Protein 7CX5 (pdb70)

Organism: Bacillus subtilis (strain 168) (NCBI:txid224308)

Nearest PDB structures (foldseek):
  7cx5-assembly1_A  TM=1.011E+00  e=6.038E-18  Bacillus subtilis subsp. subtilis str. 168
  8hig-assembly1_A  TM=8.669E-01  e=1.479E-06  Saccharopolyspora erythraea NRRL 2338
  6kyx-assembly1_A-2  TM=8.610E-01  e=4.375E-06  Staphylococcus aureus
  6iju-assembly1_A-2  TM=7.763E-01  e=2.035E-06  Staphylococcus aureus
  8jo2-assembly1_H  TM=8.526E-01  e=2.286E-04  Klebsiella pneumoniae JM45

Sequence (88 aa):
SYRVAEDAREVYDENGNIINLTSKEFDLLLLFIHHKGHPYSREDILLKVWGHDYFGTDRVVDDLVRRLRRKMPELKVETIYGFGYRMM

Structure (mmCIF, N/CA/C/O backbone):
data_7CX5
#
_entry.id   7CX5
#
_cell.length_a   29.410
_cell.length_b   52.740
_cell.length_c   58.990
_cell.angle_alpha   90.000
_cell.angle_beta   90.000
_cell.angle_gamma   90.000
#
_symmetry.space_group_name_H-M   'P 21 21 21'
#
loop_
_entity.id
_entity.type
_entity.pdbx_description
1 polymer 'Transcriptional regulatory protein CssR'
2 water water
#
loop_
_atom_site.group_PDB
_atom_site.id
_atom_site.type_symbol
_atom_site.label_atom_id
_atom_site.label_alt_id
_atom_site.label_comp_id
_atom_site.label_asym_id
_atom_site.label_entity_id
_atom_site.label_seq_id
_atom_site.pdbx_PDB_ins_code
_atom_site.Cartn_x
_atom_site.Cartn_y
_atom_site.Cartn_z
_atom_site.occupancy
_atom_site.B_iso_or_equiv
_atom_site.auth_seq_id
_atom_site.auth_comp_id
_atom_site.auth_asym_id
_atom_site.auth_atom_id
_atom_site.pdbx_PDB_model_num
ATOM 1 N N . SER A 1 6 ? 20.721 -6.788 6.489 1.00 20.07 136 SER A N 1
ATOM 2 C CA . SER A 1 6 ? 21.892 -6.171 7.088 1.00 15.31 136 SER A CA 1
ATOM 3 C C . SER A 1 6 ? 21.621 -5.800 8.543 1.00 12.97 136 SER A C 1
ATOM 4 O O . SER A 1 6 ? 22.477 -5.221 9.209 1.00 15.32 136 SER A O 1
ATOM 7 N N . TYR A 1 7 ? 20.428 -6.118 9.037 1.00 11.17 137 TYR A N 1
ATOM 8 C CA . TYR A 1 7 ? 20.053 -5.777 10.403 1.00 9.99 137 TYR A CA 1
ATOM 9 C C . TYR A 1 7 ? 19.218 -6.892 11.012 1.00 10.75 137 TYR A C 1
ATOM 10 O O . TYR A 1 7 ? 18.463 -7.575 10.315 1.00 13.44 137 TYR A O 1
ATOM 19 N N . ARG A 1 8 ? 19.366 -7.064 12.328 1.00 8.87 138 ARG A N 1
ATOM 20 C CA . ARG A 1 8 ? 18.498 -7.905 13.146 1.00 10.01 138 ARG A CA 1
ATOM 21 C C . ARG A 1 8 ? 17.563 -6.959 13.888 1.00 8.95 138 ARG A C 1
ATOM 22 O O . ARG A 1 8 ? 18.024 -6.069 14.612 1.00 10.36 138 ARG A O 1
ATOM 30 N N . VAL A 1 9 ? 16.263 -7.116 13.677 1.00 8.80 139 VAL A N 1
ATOM 31 C CA . VAL A 1 9 ? 15.263 -6.201 14.215 1.00 8.40 139 VAL A CA 1
ATOM 32 C C . VAL A 1 9 ? 14.486 -6.943 15.290 1.00 8.96 139 VAL A C 1
ATOM 33 O O . VAL A 1 9 ? 13.736 -7.881 14.988 1.00 10.97 139 VAL A O 1
ATOM 37 N N . ALA A 1 10 ? 14.662 -6.528 16.543 1.00 8.24 140 ALA A N 1
ATOM 38 C CA . ALA A 1 10 ? 13.982 -7.153 17.675 1.00 9.01 140 ALA A CA 1
ATOM 39 C C . ALA A 1 10 ? 12.718 -6.357 17.950 1.00 7.58 140 ALA A C 1
ATOM 40 O O . ALA A 1 10 ? 12.760 -5.301 18.583 1.00 8.10 140 ALA A O 1
ATOM 42 N N . GLU A 1 11 ? 11.581 -6.870 17.483 1.00 8.75 141 GLU A N 1
ATOM 43 C CA . GLU A 1 11 ? 10.320 -6.155 17.620 1.00 8.51 141 GLU A CA 1
ATOM 44 C C . GLU A 1 11 ? 9.769 -6.208 19.037 1.00 10.15 141 GLU A C 1
ATOM 45 O O . GLU A 1 11 ? 8.894 -5.404 19.382 1.00 13.61 141 GLU A O 1
ATOM 51 N N . ASP A 1 12 ? 10.253 -7.141 19.858 1.00 8.36 142 ASP A N 1
ATOM 52 C CA . ASP A 1 12 ? 9.853 -7.207 21.259 1.00 8.91 142 ASP A CA 1
ATOM 53 C C . ASP A 1 12 ? 10.592 -6.169 22.097 1.00 7.92 142 ASP A C 1
ATOM 54 O O . ASP A 1 12 ? 9.974 -5.373 22.813 1.00 9.25 142 ASP A O 1
ATOM 59 N N . ALA A 1 13 ? 11.917 -6.144 21.990 1.00 8.45 143 ALA A N 1
ATOM 60 C CA . ALA A 1 13 ? 12.735 -5.169 22.695 1.00 9.42 143 ALA A CA 1
ATOM 61 C C . ALA A 1 13 ? 12.715 -3.797 22.034 1.00 8.75 143 ALA A C 1
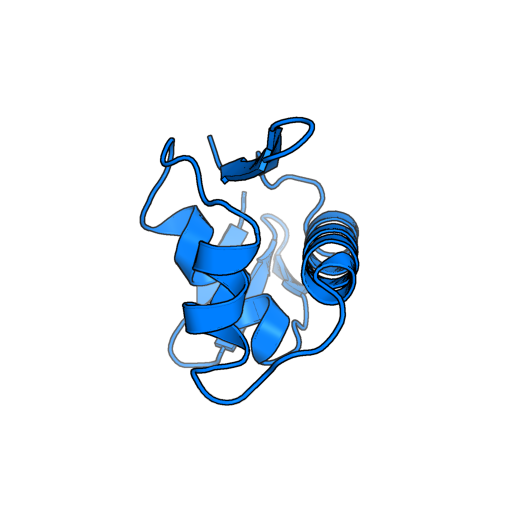ATOM 62 O O . ALA A 1 13 ? 13.164 -2.823 22.653 1.00 10.69 143 ALA A O 1
ATOM 64 N N . ARG A 1 14 ? 12.208 -3.702 20.801 1.00 7.81 144 ARG A N 1
ATOM 65 C CA . ARG A 1 14 ? 12.237 -2.469 20.019 1.00 8.03 144 ARG A CA 1
ATOM 66 C C . ARG A 1 14 ? 13.675 -1.983 19.840 1.00 8.48 144 ARG A C 1
ATOM 67 O O . ARG A 1 14 ? 13.986 -0.801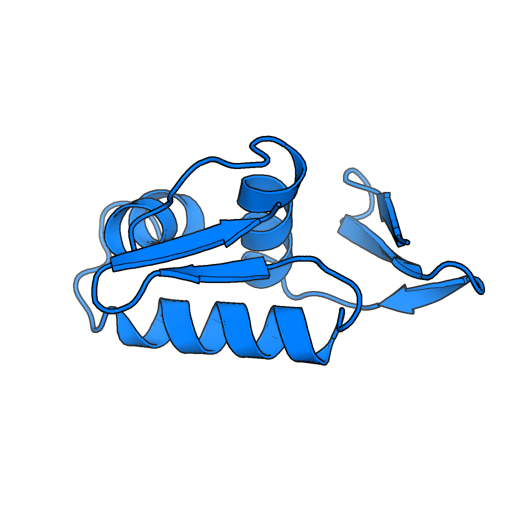 20.008 1.00 10.96 144 ARG A O 1
ATOM 75 N N . GLU A 1 15 ? 14.557 -2.923 19.493 1.00 8.53 145 GLU A N 1
ATOM 76 C CA . GLU A 1 15 ? 15.978 -2.675 19.303 1.00 9.57 145 GLU A CA 1
ATOM 77 C C . GLU A 1 15 ? 16.381 -3.166 17.921 1.00 7.50 145 GLU A C 1
ATOM 78 O O . GLU A 1 15 ? 15.728 -4.033 17.337 1.00 8.02 145 GLU A O 1
ATOM 84 N N . VAL A 1 16 ? 17.476 -2.606 17.410 1.00 6.85 146 VAL A N 1
ATOM 85 C CA . VAL A 1 16 ? 18.038 -2.989 16.123 1.00 6.30 146 VAL A CA 1
ATOM 86 C C . VAL A 1 16 ? 19.520 -3.247 16.325 1.00 7.09 146 VAL A C 1
ATOM 87 O O . VAL A 1 16 ? 20.191 -2.494 17.038 1.00 7.70 146 VAL A O 1
ATOM 91 N N . TYR A 1 17 ? 20.033 -4.303 15.699 1.00 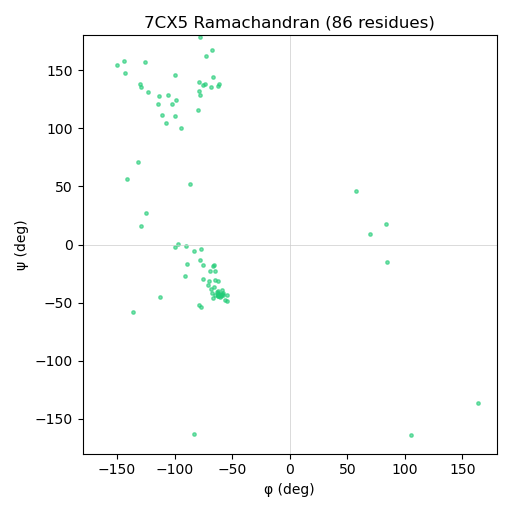7.61 147 TYR A N 1
ATOM 92 C CA . TYR A 1 17 ? 21.456 -4.620 15.725 1.00 7.50 147 TYR A CA 1
ATOM 93 C C . TYR A 1 17 ? 21.961 -4.698 14.292 1.00 8.17 147 TYR A C 1
ATOM 94 O O . TYR A 1 17 ? 21.330 -5.343 13.446 1.00 10.29 147 TYR A O 1
ATOM 103 N N . ASP A 1 18 ? 23.078 -4.031 14.009 1.00 8.54 148 ASP A N 1
ATOM 104 C CA . ASP A 1 18 ? 23.656 -4.151 12.675 1.00 10.75 148 ASP A CA 1
ATOM 105 C C . ASP A 1 18 ? 24.401 -5.482 12.549 1.00 11.63 148 ASP A C 1
ATOM 106 O O . ASP A 1 18 ? 24.473 -6.270 13.493 1.00 12.58 148 ASP A O 1
ATO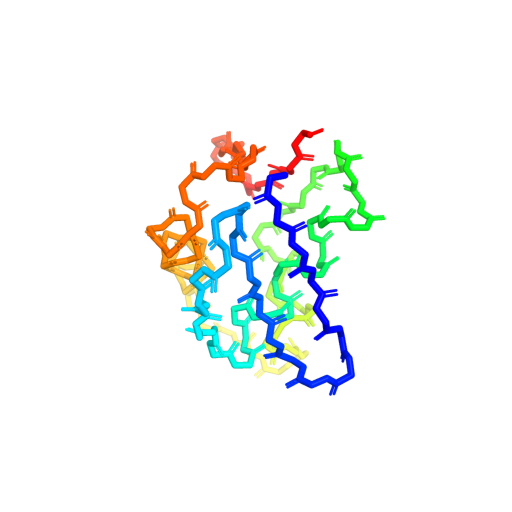M 111 N N . GLU A 1 19 ? 24.968 -5.743 11.369 1.00 13.92 149 GLU A N 1
ATOM 112 C CA . GLU A 1 19 ? 25.574 -7.047 11.124 1.00 17.62 149 GLU A CA 1
ATOM 113 C C . GLU A 1 19 ? 26.786 -7.305 12.009 1.00 17.61 149 GLU A C 1
ATOM 114 O O . GLU A 1 19 ? 27.137 -8.467 12.238 1.00 20.20 149 GLU A O 1
ATOM 120 N N . ASN A 1 20 ? 27.424 -6.255 12.517 1.00 14.19 150 ASN A N 1
ATOM 121 C CA . ASN A 1 20 ? 28.527 -6.386 13.458 1.00 16.31 150 ASN A CA 1
ATOM 122 C C . ASN A 1 20 ? 28.061 -6.402 14.905 1.00 12.97 150 ASN A C 1
ATOM 123 O O . ASN A 1 20 ? 28.894 -6.525 15.810 1.00 14.10 150 ASN A O 1
ATOM 128 N N . GLY A 1 21 ? 26.760 -6.279 15.146 1.00 11.95 151 GLY A N 1
ATOM 129 C CA . GLY A 1 21 ? 26.251 -6.289 16.500 1.00 11.51 151 GLY A CA 1
ATOM 130 C C . GLY A 1 21 ? 26.295 -4.962 17.217 1.00 11.90 151 GLY A C 1
ATOM 131 O O . GLY A 1 21 ? 26.202 -4.934 18.448 1.00 12.58 151 GLY A O 1
ATOM 132 N N . ASN A 1 22 ? 26.430 -3.855 16.496 1.00 11.26 152 ASN A N 1
ATOM 133 C CA . ASN A 1 22 ? 26.257 -2.558 17.128 1.00 12.58 152 ASN A CA 1
ATOM 134 C C . ASN A 1 22 ? 24.773 -2.315 17.365 1.00 10.20 152 ASN A C 1
ATOM 135 O O . ASN A 1 22 ? 23.942 -2.593 16.497 1.00 10.84 152 ASN A O 1
ATOM 140 N N . ILE A 1 23 ? 24.442 -1.792 18.539 1.00 9.43 153 ILE A N 1
ATOM 141 C CA . ILE A 1 23 ? 23.057 -1.460 18.860 1.00 9.31 153 ILE A CA 1
ATOM 142 C C . ILE A 1 23 ? 22.699 -0.140 18.200 1.00 8.95 153 ILE A C 1
ATOM 143 O O . ILE A 1 23 ? 23.441 0.844 18.308 1.00 13.88 153 ILE A O 1
ATOM 148 N N . ILE A 1 24 ? 21.555 -0.113 17.526 1.00 8.12 154 ILE A N 1
ATOM 149 C CA . ILE A 1 24 ? 21.014 1.098 16.927 1.00 9.52 154 ILE A CA 1
ATOM 150 C C . ILE A 1 24 ? 19.725 1.427 17.664 1.00 10.21 154 ILE A C 1
ATOM 151 O O . ILE A 1 24 ? 18.802 0.605 17.717 1.00 11.34 154 ILE A O 1
ATOM 156 N N . ASN A 1 25 ? 19.679 2.615 18.259 1.00 10.99 155 ASN A N 1
ATOM 157 C CA . ASN A 1 25 ? 18.569 3.033 19.103 1.00 11.87 155 ASN A CA 1
ATOM 158 C C . ASN A 1 25 ? 17.651 3.930 18.282 1.00 10.78 155 ASN A C 1
ATOM 159 O O . ASN A 1 25 ? 18.022 5.055 17.928 1.00 14.34 155 ASN A O 1
ATOM 164 N N . LEU A 1 26 ? 16.463 3.432 17.979 1.00 10.08 156 LEU A N 1
ATOM 165 C CA . LEU A 1 26 ? 15.447 4.184 17.262 1.00 9.35 156 LEU A CA 1
ATOM 166 C C . LEU A 1 26 ? 14.434 4.741 18.249 1.00 9.87 156 LEU A C 1
ATOM 167 O O . LEU A 1 26 ? 14.117 4.108 19.258 1.00 9.96 156 LEU A O 1
ATOM 172 N N . THR A 1 27 ? 13.913 5.931 17.947 1.00 9.40 157 THR A N 1
ATOM 173 C CA . THR A 1 27 ? 12.750 6.399 18.676 1.00 9.97 157 THR A CA 1
ATOM 174 C C . THR A 1 27 ? 11.556 5.517 18.334 1.00 10.24 157 THR A C 1
ATOM 175 O O . THR A 1 27 ? 11.582 4.728 17.384 1.00 9.08 157 THR A O 1
ATOM 179 N N . SER A 1 28 ? 10.485 5.663 19.113 1.00 10.01 158 SER A N 1
ATOM 180 C CA . SER A 1 28 ? 9.305 4.842 18.868 1.00 11.37 158 SER A CA 1
ATOM 181 C C . SER A 1 28 ? 8.731 5.084 17.477 1.00 8.97 158 SER A C 1
ATOM 182 O O . SER A 1 28 ? 8.345 4.134 16.791 1.00 9.22 158 SER A O 1
ATOM 185 N N . LYS A 1 29 ? 8.667 6.346 17.040 1.00 8.83 159 LYS A N 1
ATOM 186 C CA . LYS A 1 29 ? 8.154 6.614 15.698 1.00 8.29 159 LYS A CA 1
ATOM 187 C C . LYS A 1 29 ? 9.098 6.090 14.626 1.00 7.46 159 LYS A C 1
ATOM 188 O O . LYS A 1 29 ? 8.647 5.586 13.594 1.00 7.40 159 LYS A O 1
ATOM 194 N N . GLU A 1 30 ? 10.408 6.205 14.847 1.00 7.24 160 GLU A N 1
ATOM 195 C CA . GLU A 1 30 ? 11.359 5.643 13.894 1.00 6.65 160 GLU A CA 1
ATOM 196 C C . GLU A 1 30 ? 11.201 4.129 13.786 1.00 6.55 160 GLU A C 1
ATOM 197 O O . GLU A 1 30 ? 11.270 3.562 12.687 1.00 6.72 160 GLU A O 1
ATOM 203 N N . PHE A 1 31 ? 10.979 3.455 14.918 1.00 7.29 161 PHE A N 1
ATOM 204 C CA . PHE A 1 31 ? 10.783 2.010 14.893 1.00 7.51 161 PHE A CA 1
ATOM 205 C C . PHE A 1 31 ? 9.479 1.644 14.195 1.00 7.14 161 PHE A C 1
ATOM 206 O O . PHE A 1 31 ? 9.438 0.690 13.412 1.00 7.56 161 PHE A O 1
ATOM 214 N N . ASP A 1 32 ? 8.406 2.399 14.455 1.00 7.84 162 ASP A N 1
ATOM 215 C CA . ASP A 1 32 ? 7.153 2.169 13.738 1.00 7.91 162 ASP A CA 1
ATOM 216 C C . ASP A 1 32 ? 7.350 2.299 12.237 1.00 7.46 162 ASP A C 1
ATOM 217 O O . ASP A 1 32 ? 6.807 1.507 11.456 1.00 8.10 162 ASP A O 1
ATOM 222 N N . LEU A 1 33 ? 8.094 3.323 11.816 1.00 7.43 163 LEU A N 1
ATOM 223 C CA . LEU A 1 33 ? 8.366 3.512 10.398 1.00 7.10 163 LEU A CA 1
ATOM 224 C C . LEU A 1 33 ? 9.152 2.335 9.840 1.00 6.71 163 LEU A C 1
ATOM 225 O O . LEU A 1 33 ? 8.845 1.823 8.755 1.00 7.21 163 LEU A O 1
ATOM 230 N N . LEU A 1 34 ? 10.171 1.887 10.575 1.00 6.43 164 LEU A N 1
ATOM 231 C CA . LEU A 1 34 ? 10.947 0.733 10.137 1.00 6.83 164 LEU A CA 1
ATOM 232 C C . LEU A 1 34 ? 10.048 -0.466 9.880 1.00 7.07 164 LEU A C 1
ATOM 233 O O . LEU A 1 34 ? 10.197 -1.160 8.869 1.00 8.10 164 LEU A O 1
ATOM 238 N N . LEU A 1 35 ? 9.090 -0.708 10.772 1.00 7.35 165 LEU A N 1
ATOM 239 C CA . LEU A 1 35 ? 8.200 -1.852 10.613 1.00 8.13 165 LEU A CA 1
ATOM 240 C C . LEU A 1 35 ? 7.317 -1.713 9.376 1.00 8.89 165 LEU A C 1
ATOM 241 O O . LEU A 1 35 ? 7.019 -2.710 8.707 1.00 9.81 165 LEU A O 1
ATOM 246 N N . LEU A 1 36 ? 6.868 -0.492 9.064 1.00 8.48 166 LEU A N 1
ATOM 247 C CA . LEU A 1 36 ? 6.090 -0.280 7.844 1.00 9.41 166 LEU A CA 1
ATOM 248 C C . LEU A 1 36 ? 6.884 -0.690 6.618 1.00 9.30 166 LEU A C 1
ATOM 249 O O . LEU A 1 36 ? 6.331 -1.256 5.666 1.00 10.14 166 LEU A O 1
ATOM 254 N N . PHE A 1 37 ? 8.182 -0.400 6.620 1.00 8.15 167 PHE A N 1
ATOM 255 C CA . PHE A 1 37 ? 9.024 -0.698 5.472 1.00 9.63 167 PHE A CA 1
ATOM 256 C C . PHE A 1 37 ? 9.374 -2.180 5.393 1.00 8.47 167 PHE A C 1
ATOM 257 O O . PHE A 1 37 ? 9.183 -2.813 4.351 1.00 10.89 167 PHE A O 1
ATOM 265 N N . ILE A 1 38 ? 9.920 -2.749 6.473 1.00 9.46 168 ILE A N 1
ATOM 266 C CA . ILE A 1 38 ? 10.526 -4.075 6.350 1.00 10.29 168 ILE A CA 1
ATOM 267 C C . ILE A 1 38 ? 9.501 -5.172 6.114 1.00 11.23 168 ILE A C 1
ATOM 268 O O . ILE A 1 38 ? 9.849 -6.233 5.580 1.00 14.20 168 ILE A O 1
ATOM 273 N N . HIS A 1 39 ? 8.250 -4.961 6.492 1.00 11.59 169 HIS A N 1
ATOM 274 C CA . HIS A 1 39 ? 7.228 -5.979 6.312 1.00 13.65 169 HIS A CA 1
ATOM 275 C C . HIS A 1 39 ? 6.401 -5.770 5.058 1.00 12.00 169 HIS A C 1
ATOM 276 O O . HIS A 1 39 ? 5.499 -6.570 4.781 1.00 13.11 169 HIS A O 1
ATOM 283 N N . HIS A 1 40 ? 6.699 -4.727 4.287 1.00 12.27 170 HIS A N 1
ATOM 284 C CA . HIS A 1 40 ? 5.958 -4.396 3.082 1.00 11.59 170 HIS A CA 1
ATOM 285 C C . HIS A 1 40 ? 6.942 -3.919 2.021 1.00 11.30 170 HIS A C 1
ATOM 286 O O . HIS A 1 40 ? 6.848 -2.820 1.486 1.00 10.39 170 HIS A O 1
ATOM 293 N N . LYS A 1 41 ? 7.915 -4.769 1.723 1.00 11.73 171 LYS A N 1
ATOM 294 C CA . LYS A 1 41 ? 8.939 -4.415 0.757 1.00 12.26 171 LYS A CA 1
ATOM 295 C C . LYS A 1 41 ? 8.313 -4.161 -0.605 1.00 10.97 171 LYS A C 1
ATOM 296 O O . LYS A 1 41 ? 7.402 -4.875 -1.037 1.00 12.62 171 LYS A O 1
ATOM 302 N N . GLY A 1 42 ? 8.796 -3.116 -1.269 1.00 10.99 172 GLY A N 1
ATOM 303 C CA . GLY A 1 42 ? 8.292 -2.727 -2.560 1.00 12.27 172 GLY A CA 1
ATOM 304 C C . GLY A 1 42 ? 7.065 -1.847 -2.529 1.00 10.21 172 GLY A C 1
ATOM 305 O O . GLY A 1 42 ? 6.745 -1.228 -3.550 1.00 14.05 172 GLY A O 1
ATOM 3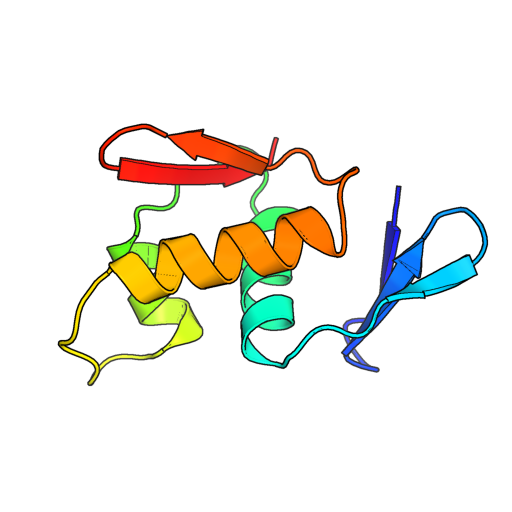06 N N . HIS A 1 43 ? 6.376 -1.750 -1.399 1.00 8.70 173 HIS A N 1
ATOM 307 C CA . HIS A 1 43 ? 5.105 -1.047 -1.371 1.00 9.06 173 HIS A CA 1
ATOM 308 C C . HIS A 1 43 ? 5.327 0.464 -1.354 1.00 8.02 173 HIS A C 1
ATOM 309 O O . HIS A 1 43 ? 6.070 0.964 -0.504 1.00 7.71 173 HIS A O 1
ATOM 316 N N . PRO A 1 44 ? 4.688 1.215 -2.248 1.00 8.02 174 PRO A N 1
ATOM 317 C CA . PRO A 1 44 ? 4.818 2.680 -2.231 1.00 8.00 174 PRO A CA 1
ATOM 318 C C . PRO A 1 44 ? 3.917 3.289 -1.165 1.00 6.94 174 PRO A C 1
ATOM 319 O O . PRO A 1 44 ? 2.690 3.215 -1.257 1.00 9.14 174 PRO A O 1
ATOM 323 N N . TYR A 1 45 ? 4.529 3.913 -0.162 1.00 6.60 175 TYR A N 1
ATOM 324 C CA . TYR A 1 45 ? 3.792 4.603 0.887 1.00 6.62 175 TYR A CA 1
ATOM 325 C C . TYR A 1 45 ? 3.771 6.093 0.583 1.00 5.95 175 TYR A C 1
ATOM 326 O O . TYR A 1 45 ? 4.828 6.719 0.463 1.00 6.69 175 TYR A O 1
ATOM 335 N N . SER A 1 46 ? 2.584 6.673 0.510 1.00 6.06 176 SER A N 1
ATOM 336 C CA . SER A 1 46 ? 2.533 8.125 0.451 1.00 6.20 176 SER A CA 1
ATOM 337 C C . SER A 1 46 ? 2.877 8.715 1.816 1.00 6.43 176 SER A C 1
ATOM 338 O O . SER A 1 46 ? 2.811 8.041 2.843 1.00 6.32 176 SER A O 1
ATOM 341 N N . ARG A 1 47 ? 3.223 10.005 1.827 1.00 6.22 177 ARG A N 1
ATOM 342 C CA . ARG A 1 47 ? 3.451 10.668 3.105 1.00 6.60 177 ARG A CA 1
ATOM 343 C C . ARG A 1 47 ? 2.220 10.588 3.997 1.00 6.68 177 ARG A C 1
ATOM 344 O O . ARG A 1 47 ? 2.341 10.341 5.200 1.00 7.77 177 ARG A O 1
ATOM 352 N N . GLU A 1 48 ? 1.025 10.782 3.428 1.00 6.94 178 GLU A N 1
ATOM 353 C CA . GLU A 1 48 ? -0.193 10.668 4.224 1.00 7.21 178 GLU A CA 1
ATOM 354 C C . GLU A 1 48 ? -0.355 9.261 4.785 1.00 7.42 178 GLU A C 1
ATOM 355 O O . GLU A 1 48 ? -0.755 9.093 5.944 1.00 7.62 178 GLU A O 1
ATOM 361 N N . ASP A 1 49 ? -0.062 8.234 3.976 1.00 7.37 179 ASP A N 1
ATOM 362 C CA . ASP A 1 49 ? -0.144 6.855 4.460 1.00 7.60 179 ASP A CA 1
ATOM 363 C C . ASP A 1 49 ? 0.707 6.678 5.714 1.00 7.01 179 ASP A C 1
ATOM 364 O O . ASP A 1 49 ? 0.267 6.082 6.703 1.00 7.93 179 ASP A O 1
ATOM 369 N N . ILE A 1 50 ? 1.953 7.154 5.666 1.00 6.65 180 ILE A N 1
ATOM 370 C CA . ILE A 1 50 ? 2.855 7.027 6.806 1.00 6.79 180 ILE A CA 1
ATOM 371 C C . ILE A 1 50 ? 2.343 7.833 7.989 1.00 7.74 180 ILE A C 1
ATOM 372 O O . ILE A 1 50 ? 2.365 7.362 9.133 1.00 8.42 180 ILE A O 1
ATOM 377 N N . LEU A 1 51 ? 1.886 9.061 7.737 1.00 7.75 181 LEU A N 1
ATOM 378 C CA . LEU A 1 51 ? 1.388 9.898 8.823 1.00 8.74 181 LEU A CA 1
ATOM 379 C C . LEU A 1 51 ? 0.270 9.206 9.581 1.00 9.25 181 LEU A C 1
ATOM 380 O O . LEU A 1 51 ? 0.259 9.187 10.818 1.00 9.27 181 LEU A O 1
ATOM 385 N N . LEU A 1 52 ? -0.703 8.653 8.853 1.00 7.97 182 LEU A N 1
ATOM 386 C CA . LEU A 1 52 ? -1.850 8.054 9.520 1.00 8.57 182 LEU A CA 1
ATOM 387 C C . LEU A 1 52 ? -1.442 6.847 10.345 1.00 8.31 182 LEU A C 1
ATOM 388 O O . LEU A 1 52 ? -2.062 6.563 11.376 1.00 10.92 182 LEU A O 1
ATOM 393 N N . LYS A 1 53 ? -0.400 6.134 9.921 1.00 8.59 183 LYS A N 1
ATOM 394 C CA . LYS A 1 53 ? 0.020 4.942 10.640 1.00 10.00 183 LYS A CA 1
ATOM 395 C C . LYS A 1 53 ? 1.036 5.216 11.739 1.00 11.27 183 LYS A C 1
ATOM 396 O O . LYS A 1 53 ? 1.215 4.360 12.612 1.00 16.23 183 LYS A O 1
ATOM 402 N N . VAL A 1 54 ? 1.687 6.376 11.739 1.00 9.11 184 VAL A N 1
ATOM 403 C CA . VAL A 1 54 ? 2.720 6.690 12.713 1.00 9.56 184 VAL A CA 1
ATOM 404 C C . VAL A 1 54 ? 2.295 7.813 13.653 1.00 10.05 184 VAL A C 1
ATOM 405 O O . VAL A 1 54 ? 2.471 7.704 14.869 1.00 13.03 184 VAL A O 1
ATOM 409 N N . TRP A 1 55 ? 1.718 8.887 13.118 1.00 9.05 185 TRP A N 1
ATOM 410 C CA . TRP A 1 55 ? 1.207 9.971 13.949 1.00 8.84 185 TRP A CA 1
ATOM 411 C C . TRP A 1 55 ? -0.255 9.788 14.339 1.00 10.84 185 TRP A C 1
ATOM 412 O O . TRP A 1 55 ? -0.680 10.316 15.374 1.00 15.80 185 TRP A O 1
ATOM 423 N N . GLY A 1 56 ? -1.041 9.078 13.543 1.00 9.06 186 GLY A N 1
ATOM 424 C CA . GLY A 1 56 ? -2.426 8.829 13.880 1.00 9.30 186 GLY A CA 1
ATOM 425 C C . GLY A 1 56 ? -3.404 9.660 13.072 1.00 9.23 186 GLY A C 1
ATOM 426 O O . GLY A 1 56 ? -3.080 10.260 12.045 1.00 10.07 186 GLY A O 1
ATOM 427 N N . HIS A 1 57 ? -4.635 9.705 13.579 1.00 8.29 187 HIS A N 1
ATOM 428 C CA . HIS A 1 57 ? -5.799 10.150 12.824 1.00 8.79 187 HIS A CA 1
ATOM 429 C C . HIS A 1 57 ? -6.201 11.582 13.127 1.00 9.88 187 HIS A C 1
ATOM 430 O O . HIS A 1 57 ? -7.177 12.071 12.544 1.00 11.81 187 HIS A O 1
ATOM 437 N N . ASP A 1 58 ? -5.513 12.251 14.049 1.00 9.98 188 ASP A N 1
ATOM 438 C CA . ASP A 1 58 ? -5.880 13.595 14.479 1.00 11.85 188 ASP A CA 1
ATOM 439 C C . ASP A 1 58 ? -4.719 14.574 14.326 1.00 11.60 188 ASP A C 1
ATOM 440 O O . ASP A 1 58 ? -4.638 15.574 15.044 1.00 14.60 188 ASP A O 1
ATOM 445 N N . TYR A 1 59 ? -3.816 14.300 13.391 1.00 9.86 189 TYR A N 1
ATOM 446 C CA . TYR A 1 59 ? -2.685 15.171 13.096 1.00 10.59 189 TYR A CA 1
ATOM 447 C C . TYR A 1 59 ? -2.956 15.883 11.782 1.00 9.64 189 TYR A C 1
ATOM 448 O O . TYR A 1 59 ? -3.269 15.237 10.776 1.00 10.27 189 TYR A O 1
ATOM 457 N N . PHE A 1 60 ? -2.817 17.210 11.781 1.00 9.55 190 PHE A N 1
ATOM 458 C CA . PHE A 1 60 ? -3.123 17.988 10.586 1.00 10.87 190 PHE A CA 1
ATOM 459 C C . PHE A 1 60 ? -2.001 18.937 10.193 1.00 11.56 190 PHE A C 1
ATOM 460 O O . PHE A 1 60 ? -2.219 19.836 9.378 1.00 15.17 190 PHE A O 1
ATOM 468 N N . GLY A 1 61 ? -0.805 18.734 10.727 1.00 10.90 191 GLY A N 1
ATOM 469 C CA . GLY A 1 61 ? 0.331 19.579 10.423 1.00 11.66 191 GLY A CA 1
ATOM 470 C C . GLY A 1 61 ? 1.040 19.192 9.139 1.00 9.15 191 GLY A C 1
ATOM 471 O O . GLY A 1 61 ? 0.517 18.466 8.286 1.00 10.36 191 GLY A O 1
ATOM 472 N N . THR A 1 62 ? 2.264 19.699 9.005 1.00 8.54 192 THR A N 1
ATOM 473 C CA . THR A 1 62 ? 3.020 19.528 7.773 1.00 7.05 192 THR A CA 1
ATOM 474 C C . THR A 1 62 ? 3.385 18.064 7.561 1.00 7.21 192 THR A C 1
ATOM 475 O O . THR A 1 62 ? 3.673 17.332 8.513 1.00 8.49 192 THR A O 1
ATOM 479 N N . ASP A 1 63 ? 3.379 17.633 6.299 1.00 7.11 193 ASP A N 1
ATOM 480 C CA . ASP A 1 63 ? 3.888 16.302 5.995 1.00 7.10 193 ASP A CA 1
ATOM 481 C C . ASP A 1 63 ? 5.410 16.236 6.001 1.00 6.78 193 ASP A C 1
ATOM 482 O O . ASP A 1 63 ? 5.968 15.141 5.879 1.00 7.26 193 ASP A O 1
ATOM 487 N N . ARG A 1 64 ? 6.089 17.369 6.189 1.00 6.35 194 ARG A N 1
ATOM 488 C CA . ARG A 1 64 ? 7.543 17.370 6.253 1.00 6.12 194 ARG A CA 1
ATOM 489 C C . ARG A 1 64 ? 8.067 16.622 7.469 1.00 5.75 194 ARG A C 1
ATOM 490 O O . ARG A 1 64 ? 9.240 16.230 7.476 1.00 6.70 194 ARG A O 1
ATOM 498 N N . VAL A 1 65 ? 7.228 16.392 8.481 1.00 6.08 195 VAL A N 1
ATOM 499 C CA . VAL A 1 65 ? 7.652 15.550 9.599 1.00 6.49 195 VAL A CA 1
ATOM 500 C C . VAL A 1 65 ? 7.956 14.129 9.134 1.00 5.81 195 VAL A C 1
ATOM 501 O O . VAL A 1 65 ? 8.812 13.453 9.717 1.00 6.50 195 VAL A O 1
ATOM 505 N N . VAL A 1 66 ? 7.264 13.650 8.096 1.00 6.17 196 VAL A N 1
ATOM 506 C CA . VAL A 1 66 ? 7.552 12.325 7.553 1.00 6.63 196 VAL A CA 1
ATOM 507 C C . VAL A 1 66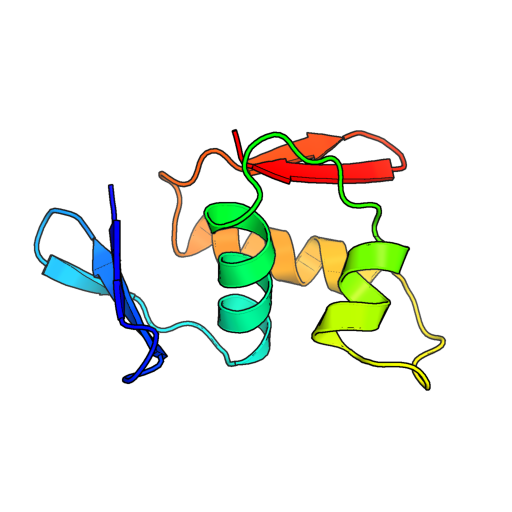 ? 8.931 12.303 6.918 1.00 6.34 196 VAL A C 1
ATOM 508 O O . VAL A 1 66 ? 9.722 11.377 7.135 1.00 6.69 196 VAL A O 1
ATOM 512 N N . ASP A 1 67 ? 9.239 13.324 6.116 1.00 6.53 197 ASP A N 1
ATOM 513 C CA . ASP A 1 67 ? 10.552 13.378 5.486 1.00 7.17 197 ASP A CA 1
ATOM 514 C C . ASP A 1 67 ? 11.643 13.382 6.540 1.00 6.47 197 ASP A C 1
ATOM 515 O O . ASP A 1 67 ? 12.658 12.694 6.401 1.00 6.74 197 ASP A O 1
ATOM 520 N N . ASP A 1 68 ? 11.448 14.158 7.605 1.00 6.07 198 ASP A N 1
ATOM 521 C CA . ASP A 1 68 ? 12.421 14.209 8.686 1.00 6.84 198 ASP A CA 1
ATOM 522 C C . ASP A 1 68 ? 12.597 12.839 9.334 1.00 5.53 198 ASP A C 1
ATOM 523 O O . ASP A 1 68 ? 13.725 12.398 9.586 1.00 6.12 198 ASP A O 1
ATOM 528 N N . LEU A 1 69 ? 11.485 12.155 9.614 1.00 5.32 199 LEU A N 1
ATOM 529 C CA . LEU A 1 69 ? 11.566 10.836 10.233 1.00 5.80 199 LEU A CA 1
ATOM 530 C C . LEU A 1 69 ? 12.343 9.859 9.355 1.00 5.48 199 LEU A C 1
ATOM 531 O O . LEU A 1 69 ? 13.170 9.085 9.856 1.00 5.81 199 LEU A O 1
ATOM 536 N N . VAL A 1 70 ? 12.082 9.875 8.042 1.00 5.47 200 VAL A N 1
ATOM 537 C CA . VAL A 1 70 ? 12.796 8.977 7.135 1.00 5.46 200 VAL A C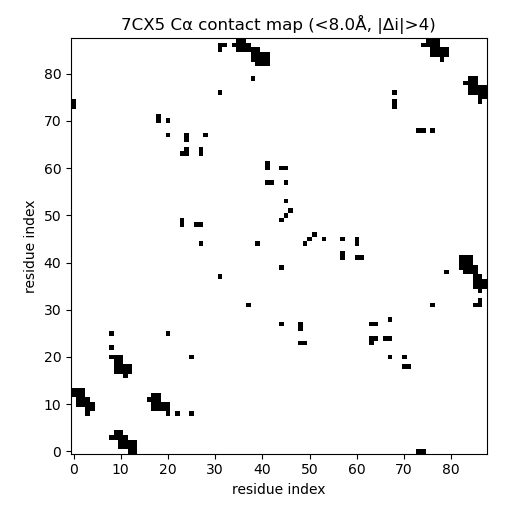A 1
ATOM 538 C C . VAL A 1 70 ? 14.288 9.283 7.143 1.00 5.29 200 VAL A C 1
ATOM 539 O O . VAL A 1 70 ? 15.122 8.373 7.156 1.00 5.54 200 VAL A O 1
ATOM 543 N N . ARG A 1 71 ? 14.651 10.567 7.103 1.00 5.48 201 ARG A N 1
ATOM 544 C CA . ARG A 1 71 ? 16.066 10.923 7.074 1.00 5.76 201 ARG A CA 1
ATOM 545 C C . ARG A 1 71 ? 16.777 10.464 8.337 1.00 5.38 201 ARG A C 1
ATOM 546 O O . ARG A 1 71 ? 17.920 9.992 8.280 1.00 5.79 201 ARG A O 1
ATOM 554 N N . ARG A 1 72 ? 16.127 10.624 9.488 1.00 5.86 202 ARG A N 1
ATOM 555 C CA . ARG A 1 72 ? 16.719 10.141 10.726 1.00 5.97 202 ARG A CA 1
ATOM 556 C C . ARG A 1 72 ? 16.901 8.633 10.694 1.00 5.89 202 ARG A C 1
ATOM 557 O O . ARG A 1 72 ? 17.950 8.119 11.095 1.00 6.84 202 ARG A O 1
ATOM 565 N N . LEU A 1 73 ? 15.884 7.907 10.226 1.00 5.17 203 LEU A N 1
ATOM 566 C CA . LEU A 1 73 ? 16.007 6.460 10.119 1.00 6.36 203 LEU A CA 1
ATOM 567 C C . LEU A 1 73 ? 17.157 6.078 9.194 1.00 5.53 203 LEU A C 1
ATOM 568 O O . LEU A 1 73 ? 17.955 5.187 9.513 1.00 6.38 203 LEU A O 1
ATOM 573 N N . ARG A 1 74 ? 17.268 6.752 8.045 1.00 6.09 204 ARG A N 1
ATOM 574 C CA . ARG A 1 74 ? 18.313 6.401 7.087 1.00 6.07 204 ARG A CA 1
ATOM 575 C C . ARG A 1 74 ? 19.707 6.767 7.581 1.00 5.63 204 ARG A C 1
ATOM 576 O O . ARG A 1 74 ? 20.682 6.096 7.221 1.00 7.41 204 ARG A O 1
ATOM 584 N N . ARG A 1 75 ? 19.841 7.832 8.372 1.00 5.81 205 ARG A N 1
ATOM 585 C CA . ARG A 1 75 ? 21.152 8.135 8.935 1.00 6.43 205 ARG A CA 1
ATOM 586 C C . ARG A 1 75 ? 21.545 7.123 10.003 1.00 6.01 205 ARG A C 1
ATOM 587 O O . ARG A 1 75 ? 22.729 6.791 10.135 1.00 7.33 205 ARG A O 1
ATOM 595 N N . LYS A 1 76 ? 20.571 6.631 10.771 1.00 6.04 206 LYS A N 1
ATOM 596 C CA . LYS A 1 76 ? 20.844 5.600 11.767 1.00 6.60 206 LYS A CA 1
ATOM 597 C C . LYS A 1 76 ? 21.054 4.227 11.143 1.00 6.40 206 LYS A C 1
ATOM 598 O O . LYS A 1 76 ? 21.787 3.405 11.708 1.00 7.44 206 LYS A O 1
ATOM 604 N N . MET A 1 77 ? 20.415 3.957 10.002 1.00 6.59 207 MET A N 1
ATOM 605 C CA . MET A 1 77 ? 20.449 2.648 9.348 1.00 6.72 207 MET A CA 1
ATOM 606 C C . MET A 1 77 ? 20.771 2.833 7.870 1.00 6.95 207 MET A C 1
ATOM 607 O O . MET A 1 77 ? 19.909 2.652 7.001 1.00 7.45 207 MET A O 1
ATOM 612 N N . PRO A 1 78 ? 22.013 3.209 7.546 1.00 7.39 208 PRO A N 1
ATOM 613 C CA . PRO A 1 78 ? 22.328 3.563 6.151 1.00 9.10 208 PRO A CA 1
ATOM 614 C C . PRO A 1 78 ? 22.245 2.404 5.175 1.00 8.68 208 PRO A C 1
ATOM 615 O O . PRO A 1 78 ? 22.164 2.648 3.962 1.00 11.18 208 PRO A O 1
ATOM 619 N N . GLU A 1 79 ? 22.270 1.161 5.646 1.00 7.83 209 GLU A N 1
ATOM 620 C CA . GLU A 1 79 ? 22.176 0.022 4.743 1.00 8.77 209 GLU A CA 1
ATOM 621 C C . GLU A 1 79 ? 20.741 -0.321 4.367 1.00 10.82 209 GLU A C 1
ATOM 622 O O . GLU A 1 79 ? 20.537 -1.213 3.538 1.00 12.25 209 GLU A O 1
ATOM 628 N N . LEU A 1 80 ? 19.745 0.336 4.951 1.00 8.06 210 LEU A N 1
ATOM 629 C CA . LEU A 1 80 ? 18.365 0.089 4.554 1.00 10.13 210 LEU A CA 1
ATOM 630 C C . LEU A 1 80 ? 18.116 0.597 3.141 1.00 10.54 210 LEU A C 1
ATOM 631 O O . LEU A 1 80 ? 18.492 1.719 2.793 1.00 11.03 210 LEU A O 1
ATOM 636 N N . LYS A 1 81 ? 17.432 -0.215 2.342 1.00 10.80 211 LYS A N 1
ATOM 637 C CA . LYS A 1 81 ? 17.166 0.116 0.942 1.00 11.53 211 LYS A CA 1
ATOM 638 C C . LYS A 1 81 ? 15.905 0.961 0.784 1.00 9.33 211 LYS A C 1
ATOM 639 O O . LYS A 1 81 ? 15.004 0.644 0.010 1.00 11.47 211 LYS A O 1
ATOM 645 N N . VAL A 1 82 ? 15.828 2.053 1.530 1.00 9.16 212 VAL A N 1
ATOM 646 C CA . VAL A 1 82 ? 14.725 2.995 1.387 1.00 8.81 212 VAL A CA 1
ATOM 647 C C . VAL A 1 82 ? 14.989 3.869 0.172 1.00 9.63 212 VAL A C 1
ATOM 648 O O . VAL A 1 82 ? 16.133 4.272 -0.087 1.00 11.81 212 VAL A O 1
ATOM 652 N N . GLU A 1 83 ? 13.935 4.140 -0.597 1.00 7.31 213 GLU A N 1
ATOM 653 C CA . GLU A 1 83 ? 14.011 5.000 -1.766 1.00 9.00 213 GLU A CA 1
ATOM 654 C C . GLU A 1 83 ? 12.921 6.057 -1.694 1.00 6.82 213 GLU A C 1
ATOM 655 O O . GLU A 1 83 ? 11.765 5.753 -1.375 1.00 7.86 213 GLU A O 1
ATOM 661 N N . THR A 1 84 ? 13.293 7.298 -1.999 1.00 6.47 214 THR A N 1
ATOM 662 C CA . THR A 1 84 ? 12.312 8.363 -2.119 1.00 6.23 214 THR A CA 1
ATOM 663 C C . THR A 1 84 ? 11.523 8.189 -3.404 1.00 6.26 214 THR A C 1
ATOM 664 O O . THR A 1 84 ? 12.085 7.882 -4.462 1.00 8.30 214 THR A O 1
ATOM 668 N N . ILE A 1 85 ? 10.218 8.395 -3.312 1.00 5.73 215 ILE A N 1
ATOM 669 C CA . ILE A 1 85 ? 9.339 8.470 -4.471 1.00 6.27 215 ILE A CA 1
ATOM 670 C C . ILE A 1 85 ? 8.954 9.940 -4.593 1.00 5.55 215 ILE A C 1
ATOM 671 O O . ILE A 1 85 ? 8.145 10.444 -3.803 1.00 5.84 215 ILE A O 1
ATOM 676 N N . TYR A 1 86 ? 9.548 10.640 -5.558 1.00 6.55 216 TYR A N 1
ATOM 677 C CA . TYR A 1 86 ? 9.478 12.098 -5.571 1.00 6.67 216 TYR A CA 1
ATOM 678 C C . TYR A 1 86 ? 8.047 12.595 -5.710 1.00 6.37 216 TYR A C 1
ATOM 679 O O . TYR A 1 86 ? 7.257 12.075 -6.498 1.00 7.28 216 TYR A O 1
ATOM 688 N N . GLY A 1 87 ? 7.719 13.603 -4.906 1.00 6.46 217 GLY A N 1
ATOM 689 C CA . GLY A 1 87 ? 6.390 14.143 -4.871 1.00 6.53 217 GLY A CA 1
ATOM 690 C C . GLY A 1 87 ? 5.352 13.235 -4.258 1.00 6.63 217 GLY A C 1
ATOM 691 O O . GLY A 1 87 ? 4.162 13.555 -4.327 1.00 7.37 217 GLY A O 1
ATOM 692 N N . PHE A 1 88 ? 5.756 12.118 -3.646 1.00 6.27 218 PHE A N 1
ATOM 693 C CA . PHE A 1 88 ? 4.795 11.108 -3.227 1.00 6.07 218 PHE A CA 1
ATOM 694 C C . PHE A 1 88 ? 5.077 10.582 -1.828 1.00 5.24 218 PHE A C 1
ATOM 695 O O . PHE A 1 88 ? 4.202 10.633 -0.957 1.00 6.27 218 PHE A O 1
ATOM 703 N N . GLY A 1 89 ? 6.265 10.035 -1.608 1.00 4.97 219 GLY A N 1
ATOM 704 C CA . GLY A 1 89 ? 6.506 9.309 -0.385 1.00 6.59 219 GLY A CA 1
ATOM 705 C C . GLY A 1 89 ? 7.734 8.444 -0.503 1.00 5.63 219 GLY A C 1
ATOM 706 O O . GLY A 1 89 ? 8.756 8.901 -1.021 1.00 5.76 219 GLY A O 1
ATOM 707 N N . TYR A 1 90 ? 7.646 7.198 -0.025 1.00 5.24 220 TYR A N 1
ATOM 708 C CA . TYR A 1 90 ? 8.815 6.354 0.182 1.00 5.40 220 TYR A CA 1
ATOM 709 C C . TYR A 1 90 ? 8.448 4.890 0.010 1.00 6.14 220 TYR A C 1
ATOM 710 O O . TYR A 1 90 ? 7.310 4.488 0.241 1.00 6.46 220 TYR A O 1
ATOM 719 N N . ARG A 1 91 ? 9.438 4.086 -0.351 1.00 5.58 221 ARG A N 1
ATOM 720 C CA . ARG A 1 91 ? 9.287 2.641 -0.324 1.00 6.56 221 ARG A CA 1
ATOM 721 C C . ARG A 1 91 ? 10.610 2.039 0.105 1.00 6.59 221 ARG A C 1
ATOM 722 O O . ARG A 1 91 ? 11.665 2.663 -0.012 1.00 8.86 221 ARG A O 1
ATOM 730 N N . MET A 1 92 ? 10.559 0.819 0.615 1.00 7.05 222 MET A N 1
ATOM 731 C CA . MET A 1 92 ? 11.779 0.075 0.891 1.00 9.16 222 MET A CA 1
ATOM 732 C C . MET A 1 92 ? 11.848 -1.123 -0.037 1.00 10.54 222 MET A C 1
ATOM 733 O O . MET A 1 92 ? 10.901 -1.910 -0.107 1.00 13.58 222 MET A O 1
ATOM 738 N N . MET A 1 93 ? 12.967 -1.266 -0.730 1.00 10.19 223 MET A N 1
ATOM 739 C CA . MET A 1 93 ? 13.139 -2.387 -1.644 1.00 13.18 223 MET A CA 1
ATOM 740 C C . MET A 1 93 ? 13.727 -3.604 -0.937 1.00 17.53 223 MET A C 1
ATOM 741 O O . MET A 1 93 ? 13.419 -4.745 -1.290 1.00 25.17 223 MET A O 1
#

Solvent-accessible surface area: 5593 Å² total; per-residue (Å²): 76,41,177,38,20,82,134,57,91,62,0,55,29,140,122,50,85,106,22,108,22,71,76,81,4,1,43,0,0,36,22,0,33,105,94,145,32,86,58,5,22,39,112,56,0,18,95,141,18,61,22,154,103,61,186,48,73,67,173,43,0,19,43,13,3,121,114,0,94,161,75,0,90,78,16,129,5,79,50,34,190,85,83,0,13,77,11,113

InterPro domains:
  IPR001789 Signal transduction response regulator, receiver domain [PF00072] (5-113)
  IPR001789 Signal transduction response regulator, receiver domain [PS50110] (4-117)
  IPR001789 Signal transduction response regulator, receiver domain [SM00448] (3-113)
  IPR001867 OmpR/PhoB-type DNA-binding domain [PF00486] (154-222)
  IPR001867 OmpR/PhoB-type DNA-binding domain [PS51755] (129-224)
  IPR001867 OmpR/PhoB-type DNA-binding domain [SM00862] (151-222)
  IPR001867 OmpR/PhoB-type DNA-binding domain [cd00383] (141-222)
  IPR011006 CheY-like superfamily [S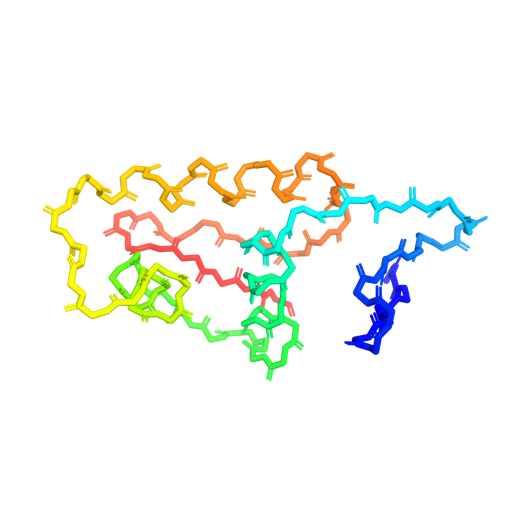SF52172] (2-130)
  IPR016032 Signal transduction response regulator, C-terminal effector [SSF46894] (126-223)
  IPR036388 Winged helix-like DNA-binding domain superfamily [G3DSA:1.10.10.10] (127-225)
  IPR039420 Transcriptional regulatory protein WalR-like [PTHR48111] (4-221)

Foldseek 3Di:
DWDQDPVVRWIAPPVGDIQDDDPLLSQVVVVAPVDAPDFAFLVNSCCRRVHDPDDDDSVVLVVSVVVSCVSPVPWQKDADPPGGIHTD

Secondary structure (DSSP, 8-state):
-EEEETTTTEEEETT--EE---HHHHHHHHHHHTSTT--EEHHHHHHHHT-SS--S-THHHHHHHHHHHHH-TTS-EEEETTTEEEE-

Radius of gyration: 12.69 Å; Cα contacts (8 Å, |Δi|>4): 111; chains: 1; bounding box: 34×28×28 Å

B-factor: mean 12.35, std 6.42, range [4.97, 39.28]